Protein AF-A0A2H9L119-F1 (afdb_monomer_lite)

Sequence (115 aa):
MAIAAVASAVNPQIAAREQQNKSFLPLAIKPGAPPFLKQQNRREYIDEYVGYYKDGAKFSIKAIALFGLGLATLEIFPPGALFMIALSARYQDIAWMDRFIYKTFGKYRSLTLID

Foldseek 3Di:
DDDDDDPPPPPVVVVVVVVVLDPDPPDPDPPPDPDQDDDQDPVVVVVVLVVLVVLLVVLLVQLVVLQVVLVVCCVPDVVSSVVSNVVSVVSNVSSVVSVCCNVPVVVPHDDPHRD

pLDDT: mean 70.03, std 20.87, range [37.78, 96.5]

Structure (mmCIF, N/CA/C/O backbone):
data_AF-A0A2H9L119-F1
#
_entry.id   AF-A0A2H9L119-F1
#
loop_
_atom_site.group_PDB
_atom_site.id
_atom_site.type_symbol
_atom_site.label_atom_id
_atom_site.label_alt_id
_atom_site.label_comp_id
_atom_site.label_asym_id
_atom_site.label_entity_id
_atom_site.label_seq_id
_atom_site.pdbx_PDB_ins_code
_atom_site.Cartn_x
_atom_site.Cartn_y
_atom_site.Cartn_z
_atom_site.occupancy
_atom_site.B_iso_or_equiv
_atom_site.auth_seq_id
_atom_site.auth_comp_id
_atom_site.auth_asym_id
_atom_site.auth_atom_id
_atom_site.pdbx_PDB_model_num
ATOM 1 N N . MET A 1 1 ? 24.626 -10.109 63.033 1.00 39.56 1 MET A N 1
ATOM 2 C CA . MET A 1 1 ? 24.543 -9.641 61.634 1.00 39.56 1 MET A CA 1
ATOM 3 C C . MET A 1 1 ? 23.088 -9.682 61.215 1.00 39.56 1 MET A C 1
ATOM 5 O O . MET A 1 1 ? 22.539 -10.767 61.097 1.00 39.56 1 MET A O 1
ATOM 9 N N . ALA A 1 2 ? 22.458 -8.517 61.095 1.00 37.97 2 ALA A N 1
ATOM 10 C CA . ALA A 1 2 ? 21.095 -8.368 60.602 1.00 37.97 2 ALA A CA 1
ATOM 11 C C . ALA A 1 2 ? 21.169 -7.716 59.219 1.00 37.97 2 ALA A C 1
ATOM 13 O O . ALA A 1 2 ? 21.801 -6.670 59.083 1.00 37.97 2 ALA A O 1
ATOM 14 N N . ILE A 1 3 ? 20.534 -8.320 58.216 1.00 44.91 3 ILE A N 1
ATOM 15 C CA . ILE A 1 3 ? 20.182 -7.638 56.970 1.00 44.91 3 ILE A CA 1
ATOM 16 C C . ILE A 1 3 ? 18.709 -7.936 56.720 1.00 44.91 3 ILE A C 1
ATOM 18 O O . ILE A 1 3 ? 18.318 -9.063 56.425 1.00 44.91 3 ILE A O 1
ATOM 22 N N . ALA A 1 4 ? 17.903 -6.899 56.917 1.00 42.91 4 ALA A N 1
ATOM 23 C CA . ALA A 1 4 ? 16.515 -6.832 56.514 1.00 42.91 4 ALA A CA 1
ATOM 24 C C . ALA A 1 4 ? 16.434 -6.678 54.988 1.00 42.91 4 ALA A C 1
ATOM 26 O O . ALA A 1 4 ? 17.139 -5.848 54.416 1.00 42.91 4 ALA A O 1
ATOM 27 N N . ALA A 1 5 ? 15.528 -7.411 54.345 1.00 46.34 5 ALA A N 1
ATOM 28 C CA . ALA A 1 5 ? 14.982 -7.031 53.049 1.00 46.34 5 ALA A CA 1
ATOM 29 C C . ALA A 1 5 ? 13.473 -6.874 53.232 1.00 46.34 5 ALA A C 1
ATOM 31 O O . ALA A 1 5 ? 12.723 -7.837 53.375 1.00 46.34 5 ALA A O 1
ATOM 32 N N . VAL A 1 6 ? 13.082 -5.610 53.332 1.00 45.25 6 VAL A N 1
ATOM 33 C CA . VAL A 1 6 ? 11.722 -5.111 53.478 1.00 45.25 6 VAL A CA 1
ATOM 34 C C . VAL A 1 6 ? 10.895 -5.596 52.290 1.00 45.25 6 VAL A C 1
ATOM 36 O O . VAL A 1 6 ? 11.097 -5.150 51.161 1.00 45.25 6 VAL A O 1
ATOM 39 N N . ALA A 1 7 ? 9.952 -6.504 52.543 1.00 44.94 7 ALA A N 1
ATOM 40 C CA . ALA A 1 7 ? 8.822 -6.703 51.652 1.00 44.94 7 ALA A CA 1
ATOM 41 C C . ALA A 1 7 ? 8.077 -5.364 51.589 1.00 44.94 7 ALA A C 1
ATOM 43 O O . ALA A 1 7 ? 7.465 -4.941 52.569 1.00 44.94 7 ALA A O 1
ATOM 44 N N . SER A 1 8 ? 8.214 -4.656 50.468 1.00 50.09 8 SER A N 1
ATOM 45 C CA . SER A 1 8 ? 7.453 -3.445 50.177 1.00 50.09 8 SER A CA 1
ATOM 46 C C . SER A 1 8 ? 5.968 -3.803 50.221 1.00 50.09 8 SER A C 1
ATOM 48 O O . SER A 1 8 ? 5.425 -4.389 49.284 1.00 50.09 8 SER A O 1
ATOM 50 N N . ALA A 1 9 ? 5.331 -3.520 51.356 1.00 52.81 9 ALA A N 1
ATOM 51 C CA . ALA A 1 9 ? 3.895 -3.601 51.514 1.00 52.81 9 ALA A CA 1
ATOM 52 C C . ALA A 1 9 ? 3.287 -2.559 50.572 1.00 52.81 9 ALA A C 1
ATOM 54 O O . ALA A 1 9 ? 3.317 -1.358 50.845 1.00 52.81 9 ALA A O 1
ATOM 55 N N . VAL A 1 10 ? 2.793 -3.026 49.424 1.00 52.50 10 VAL A N 1
ATOM 56 C CA . VAL A 1 10 ? 2.054 -2.199 48.473 1.00 52.50 10 VAL A CA 1
ATOM 57 C C . VAL A 1 10 ? 0.903 -1.555 49.239 1.00 52.50 10 VAL A C 1
ATOM 59 O O . VAL A 1 10 ? 0.049 -2.244 49.795 1.00 52.50 10 VAL A O 1
ATOM 62 N N . ASN A 1 11 ? 0.938 -0.226 49.328 1.00 53.69 11 ASN A N 1
ATOM 63 C CA . ASN A 1 11 ? -0.007 0.558 50.109 1.00 53.69 11 ASN A CA 1
ATOM 64 C C . ASN A 1 11 ? -1.448 0.196 49.683 1.00 53.69 11 ASN A C 1
ATOM 66 O O . ASN A 1 11 ? -1.786 0.366 48.506 1.00 53.69 11 ASN A O 1
ATOM 70 N N . PRO A 1 12 ? -2.310 -0.285 50.599 1.00 55.81 12 PRO A N 1
ATOM 71 C CA . PRO A 1 12 ? -3.657 -0.752 50.262 1.00 55.81 12 PRO A CA 1
ATOM 72 C C . PRO A 1 12 ? -4.533 0.348 49.642 1.00 55.81 12 PRO A C 1
ATOM 74 O O . PRO A 1 12 ? -5.478 0.053 48.916 1.00 55.81 12 PRO A O 1
ATOM 77 N N . GLN A 1 13 ? -4.185 1.621 49.851 1.00 50.66 13 GLN A N 1
ATOM 78 C CA . GLN A 1 13 ? -4.856 2.764 49.230 1.00 50.66 13 GLN A CA 1
ATOM 79 C C . GLN A 1 13 ? -4.523 2.920 47.736 1.00 50.66 13 GLN A C 1
ATOM 81 O O . GLN A 1 13 ? -5.333 3.461 46.988 1.00 50.66 13 GLN A O 1
ATOM 86 N N . ILE A 1 14 ? -3.358 2.441 47.283 1.00 52.78 14 ILE A N 1
ATOM 87 C CA . ILE A 1 14 ? -2.972 2.428 45.862 1.00 52.78 14 ILE A CA 1
ATOM 88 C C . ILE A 1 14 ? -3.691 1.274 45.149 1.00 52.78 14 ILE A C 1
ATOM 90 O O . ILE A 1 14 ? -4.288 1.486 44.098 1.00 52.78 14 ILE A O 1
ATOM 94 N N . ALA A 1 15 ? -3.741 0.092 45.773 1.00 50.84 15 ALA A N 1
ATOM 95 C CA . ALA A 1 15 ? -4.467 -1.065 45.243 1.00 50.84 15 ALA A CA 1
ATOM 96 C C . ALA A 1 15 ? -5.989 -0.820 45.138 1.00 50.84 15 ALA A C 1
ATOM 98 O O . ALA A 1 15 ? -6.617 -1.219 44.159 1.00 50.84 15 ALA A O 1
ATOM 99 N N . ALA A 1 16 ? -6.582 -0.106 46.104 1.00 48.94 16 ALA A N 1
ATOM 100 C CA . ALA A 1 16 ? -8.002 0.255 46.067 1.00 48.94 16 ALA A CA 1
ATOM 101 C C . ALA A 1 16 ? -8.335 1.282 44.964 1.00 48.94 16 ALA A C 1
ATOM 103 O O . ALA A 1 16 ? -9.397 1.199 44.345 1.00 48.94 16 ALA A O 1
ATOM 104 N N . ARG A 1 17 ? -7.419 2.216 44.660 1.00 49.38 17 ARG A N 1
ATOM 105 C CA . ARG A 1 17 ? -7.586 3.176 43.551 1.00 49.38 17 ARG A CA 1
ATOM 106 C C . ARG A 1 17 ? -7.538 2.496 42.180 1.00 49.38 17 ARG A C 1
ATOM 108 O O . ARG A 1 17 ? -8.298 2.874 41.295 1.00 49.38 17 ARG A O 1
ATOM 115 N N . GLU A 1 18 ? -6.718 1.457 42.013 1.00 50.41 18 GLU A N 1
ATOM 116 C CA . GLU A 1 18 ? -6.691 0.660 40.775 1.00 50.41 18 GLU A CA 1
ATOM 117 C C . GLU A 1 18 ? -7.969 -0.164 40.543 1.00 50.41 18 GLU A C 1
ATOM 119 O O . GLU A 1 18 ? -8.270 -0.516 39.400 1.00 50.41 18 GLU A O 1
ATOM 124 N N . GLN A 1 19 ? -8.719 -0.476 41.607 1.00 49.53 19 GLN A N 1
ATOM 125 C CA . GLN A 1 19 ? -10.005 -1.176 41.522 1.00 49.53 19 GLN A CA 1
ATOM 126 C C . GLN A 1 19 ? -11.189 -0.231 41.278 1.00 49.53 19 GLN A C 1
ATOM 128 O O . GLN A 1 19 ? -12.137 -0.633 40.607 1.00 49.53 19 GLN A O 1
ATOM 133 N N . GLN A 1 20 ? -11.144 1.015 41.763 1.00 47.25 20 GLN A N 1
ATOM 134 C CA . GLN A 1 20 ? -12.228 1.987 41.550 1.00 47.25 20 GLN A CA 1
ATOM 135 C C . GLN A 1 20 ? -12.300 2.541 40.115 1.00 47.25 20 GLN A C 1
ATOM 137 O O . GLN A 1 20 ? -13.405 2.780 39.639 1.00 47.25 20 GLN A O 1
ATOM 142 N N . ASN A 1 21 ? -11.180 2.644 39.386 1.00 44.53 21 ASN A N 1
ATOM 143 C CA . ASN A 1 21 ? -11.145 3.104 37.979 1.00 44.53 21 ASN A CA 1
ATOM 144 C C . ASN A 1 21 ? -11.362 1.985 36.943 1.00 44.53 21 ASN A C 1
ATOM 146 O O . ASN A 1 21 ? -10.913 2.055 35.800 1.00 44.53 21 ASN A O 1
ATOM 150 N N . LYS A 1 22 ? -11.999 0.886 37.343 1.00 45.25 22 LYS A N 1
ATOM 151 C CA . LYS A 1 22 ? -12.256 -0.260 36.468 1.00 45.25 22 LYS A CA 1
ATOM 152 C C . LYS A 1 22 ? -13.737 -0.603 36.486 1.00 45.25 22 LYS A C 1
ATOM 154 O O . LYS A 1 22 ? -14.141 -1.696 36.877 1.00 45.25 22 LYS A O 1
ATOM 159 N N . SER A 1 23 ? -14.559 0.340 36.032 1.00 40.69 23 SER A N 1
ATOM 160 C CA . SER A 1 23 ? -15.949 0.081 35.656 1.00 40.69 23 SER A CA 1
ATOM 161 C C . SER A 1 23 ? -15.980 -0.740 34.358 1.00 40.69 23 SER A C 1
ATOM 163 O O . SER A 1 23 ? -16.292 -0.271 33.267 1.00 40.69 23 SER A O 1
ATOM 165 N N . PHE A 1 24 ? -15.614 -2.019 34.456 1.00 48.41 24 PHE A N 1
ATOM 166 C CA . PHE A 1 24 ? -15.773 -2.955 33.351 1.00 48.41 24 PHE A CA 1
ATOM 167 C C . PHE A 1 24 ? -17.261 -3.243 33.156 1.00 48.41 24 PHE A C 1
ATOM 169 O O . PHE A 1 24 ? -17.812 -4.162 33.759 1.00 48.41 24 PHE A O 1
ATOM 176 N N . LEU A 1 25 ? -17.919 -2.481 32.288 1.00 48.69 25 LEU A N 1
ATOM 177 C CA . LEU A 1 25 ? -19.131 -2.974 31.649 1.00 48.69 25 LEU A CA 1
ATOM 178 C C . LEU A 1 25 ? -18.709 -4.132 30.733 1.00 48.69 25 LEU A C 1
ATOM 180 O O . LEU A 1 25 ? -17.912 -3.909 29.815 1.00 48.69 25 LEU A O 1
ATOM 184 N N . PRO A 1 26 ? -19.179 -5.370 30.969 1.00 45.00 26 PRO A N 1
ATOM 185 C CA . PRO A 1 26 ? -18.831 -6.490 30.114 1.00 45.00 26 PRO A CA 1
ATOM 186 C C . PRO A 1 26 ? -19.432 -6.245 28.730 1.00 45.00 26 PRO A C 1
ATOM 188 O O . PRO A 1 26 ? -20.633 -6.391 28.506 1.00 45.00 26 PRO A O 1
ATOM 191 N N . LEU A 1 27 ? -18.582 -5.852 27.784 1.00 53.59 27 LEU A N 1
ATOM 192 C CA . LEU A 1 27 ? -18.923 -5.870 26.373 1.00 53.59 27 LEU A CA 1
ATOM 193 C C . LEU A 1 27 ? -19.152 -7.333 25.990 1.00 53.59 27 LEU A C 1
ATOM 195 O O . LEU A 1 27 ? -18.261 -8.168 26.141 1.00 53.59 27 LEU A O 1
ATOM 199 N N . ALA A 1 28 ? -20.351 -7.653 25.508 1.00 51.62 28 ALA A N 1
ATOM 200 C C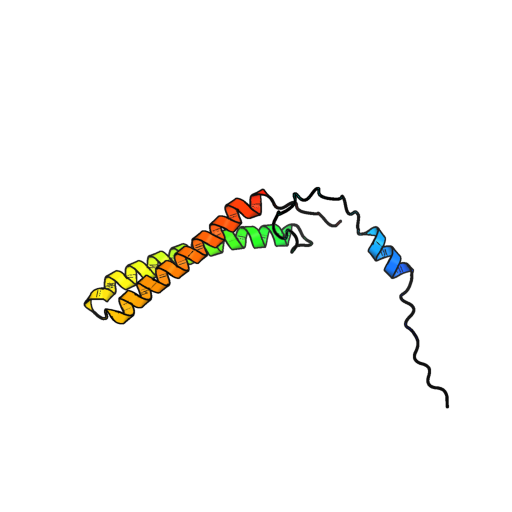A . ALA A 1 28 ? -20.649 -8.961 24.942 1.00 51.62 28 ALA A CA 1
ATOM 201 C C . ALA A 1 28 ? -19.876 -9.119 23.620 1.00 51.62 28 ALA A C 1
ATOM 203 O O . ALA A 1 28 ? -20.385 -8.835 22.534 1.00 51.62 28 ALA A O 1
ATOM 204 N N . ILE A 1 29 ? -18.606 -9.516 23.715 1.00 51.19 29 ILE A N 1
ATOM 205 C CA . ILE A 1 29 ? -17.745 -9.769 22.561 1.00 51.19 29 ILE A CA 1
ATOM 206 C C . ILE A 1 29 ? -18.198 -11.089 21.932 1.00 51.19 29 ILE A C 1
ATOM 208 O O . ILE A 1 29 ? -18.214 -12.132 22.585 1.00 51.19 29 ILE A O 1
ATOM 212 N N . LYS A 1 30 ? -18.584 -11.051 20.652 1.00 45.69 30 LYS A N 1
ATOM 213 C CA . LYS A 1 30 ? -18.928 -12.268 19.905 1.00 45.69 30 LYS A CA 1
ATOM 214 C C . LYS A 1 30 ? -17.711 -13.208 19.842 1.00 45.69 30 LYS A C 1
ATOM 216 O O . LYS A 1 30 ? -16.603 -12.728 19.591 1.00 45.69 30 LYS A O 1
ATOM 221 N N . PRO A 1 31 ? -17.891 -14.532 19.998 1.00 43.03 31 PRO A N 1
ATOM 222 C CA . PRO A 1 31 ? -16.803 -15.488 19.811 1.00 43.03 31 PRO A CA 1
ATOM 223 C C . PRO A 1 31 ? -16.197 -15.344 18.406 1.00 43.03 31 PRO A C 1
ATOM 225 O O . PRO A 1 31 ? -16.933 -15.296 17.422 1.00 43.03 31 PRO A O 1
ATOM 228 N N . GLY A 1 32 ? -14.867 -15.248 18.308 1.00 46.28 32 GLY A N 1
ATOM 229 C CA . GLY A 1 32 ? -14.142 -15.105 17.032 1.00 46.28 32 GLY A CA 1
ATOM 230 C C . GLY A 1 32 ? -13.927 -13.666 16.556 1.00 46.28 32 GLY A C 1
ATOM 231 O O . GLY A 1 32 ? -13.391 -13.443 15.472 1.00 46.28 32 GLY A O 1
ATOM 232 N N . ALA A 1 33 ? -14.327 -12.679 17.351 1.00 47.66 33 ALA A N 1
ATOM 233 C CA . ALA A 1 33 ? -14.122 -11.289 17.010 1.00 47.66 33 ALA A CA 1
ATOM 234 C C . ALA A 1 33 ? -12.652 -10.883 17.331 1.00 47.66 33 ALA A C 1
ATOM 236 O O . ALA A 1 33 ? -12.150 -11.201 18.413 1.00 47.66 33 ALA A O 1
ATOM 237 N N . PRO A 1 34 ? -11.916 -10.289 16.369 1.00 46.19 34 PRO A N 1
ATOM 238 C CA . PRO A 1 34 ? -10.458 -10.136 16.437 1.00 46.19 34 PRO A CA 1
ATOM 239 C C . PRO A 1 34 ? -10.042 -9.206 17.590 1.00 46.19 34 PRO A C 1
ATOM 241 O O . PRO A 1 34 ? -10.845 -8.368 17.993 1.00 46.19 34 PRO A O 1
ATOM 244 N N . PRO A 1 35 ? -8.817 -9.329 18.145 1.00 52.34 35 PRO A N 1
ATOM 245 C CA . PRO A 1 35 ? -8.427 -8.642 19.379 1.00 52.34 35 PRO A CA 1
ATOM 246 C C . PRO A 1 35 ? -8.715 -7.133 19.306 1.00 52.34 35 PRO A C 1
ATOM 248 O O . PRO A 1 35 ? -8.101 -6.393 18.539 1.00 52.34 35 PRO A O 1
ATOM 251 N N . PHE A 1 36 ? -9.688 -6.687 20.107 1.00 53.41 36 PHE A N 1
ATOM 252 C CA . PHE A 1 36 ? -10.251 -5.332 20.051 1.00 53.41 36 PHE A CA 1
ATOM 253 C C . PHE A 1 36 ? -9.422 -4.268 20.759 1.00 53.41 36 PHE A C 1
ATOM 255 O O . PHE A 1 36 ? -9.715 -3.082 20.631 1.00 53.41 36 PHE A O 1
ATOM 262 N N . LEU A 1 37 ? -8.406 -4.661 21.517 1.00 51.31 37 LEU A N 1
ATOM 263 C CA . LEU A 1 37 ? -7.845 -3.802 22.547 1.00 51.31 37 LEU A CA 1
ATOM 264 C C . LEU A 1 37 ? -6.422 -3.393 22.191 1.00 51.31 37 LEU A C 1
ATOM 266 O O . LEU A 1 37 ? -5.486 -4.177 22.326 1.00 51.31 37 LEU A O 1
ATOM 270 N N . LYS A 1 38 ? -6.264 -2.136 21.775 1.00 50.75 38 LYS A N 1
ATOM 271 C CA . LYS A 1 38 ? -4.975 -1.442 21.890 1.00 50.75 38 LYS A CA 1
ATOM 272 C C . LYS A 1 38 ? -5.046 -0.065 22.537 1.00 50.75 38 LYS A C 1
ATOM 274 O O . LYS A 1 38 ? -3.992 0.506 22.773 1.00 50.75 38 LYS A O 1
ATOM 279 N N . GLN A 1 39 ? -6.229 0.483 22.811 1.00 52.22 39 GLN A N 1
ATOM 280 C CA . GLN A 1 39 ? -6.332 1.919 23.069 1.00 52.22 39 GLN A CA 1
ATOM 281 C C . GLN A 1 39 ? -7.115 2.217 24.333 1.00 52.22 39 GLN A C 1
ATOM 283 O O . GLN A 1 39 ? -8.234 1.741 24.515 1.00 52.22 39 GLN A O 1
ATOM 288 N N . GLN A 1 40 ? -6.480 3.007 25.193 1.00 55.09 40 GLN A N 1
ATOM 289 C CA . GLN A 1 40 ? -7.037 3.503 26.447 1.00 55.09 40 GLN A CA 1
ATOM 290 C C . GLN A 1 40 ? -7.808 4.813 26.227 1.00 55.09 40 GLN A C 1
ATOM 292 O O . GLN A 1 40 ? -8.574 5.223 27.091 1.00 55.09 40 GLN A O 1
ATOM 297 N N . ASN A 1 41 ? -7.627 5.470 25.069 1.00 59.66 41 ASN A N 1
ATOM 298 C CA . ASN A 1 41 ? -8.122 6.820 24.827 1.00 59.66 41 ASN A CA 1
ATOM 299 C C . ASN A 1 41 ? -8.800 6.982 23.452 1.00 59.66 41 ASN A C 1
ATOM 301 O O . ASN A 1 41 ? -8.347 6.463 22.431 1.00 59.66 41 ASN A O 1
ATOM 305 N N . ARG A 1 42 ? -9.878 7.777 23.403 1.00 60.91 42 ARG A N 1
ATOM 306 C CA . ARG A 1 42 ? -10.668 8.046 22.186 1.00 60.91 42 ARG A CA 1
ATOM 307 C C . ARG A 1 42 ? -9.870 8.789 21.108 1.00 60.91 42 ARG A C 1
ATOM 309 O O . ARG A 1 42 ? -10.154 8.621 19.925 1.00 60.91 42 ARG A O 1
ATOM 316 N N . ARG A 1 43 ? -8.888 9.612 21.497 1.00 64.50 43 ARG A N 1
ATOM 317 C CA . ARG A 1 43 ? -8.011 10.323 20.546 1.00 64.50 43 ARG A CA 1
ATOM 318 C C . ARG A 1 43 ? -7.089 9.376 19.792 1.00 64.50 43 ARG A C 1
ATOM 320 O O . ARG A 1 43 ? -7.079 9.416 18.570 1.00 64.50 43 ARG A O 1
ATOM 327 N N . GLU A 1 44 ? -6.410 8.483 20.508 1.00 66.38 44 GLU A N 1
ATOM 328 C CA . GLU A 1 44 ? -5.536 7.468 19.905 1.00 66.38 44 GLU A CA 1
ATOM 329 C C . GLU A 1 44 ? -6.302 6.632 18.877 1.00 66.38 44 GLU A C 1
ATOM 331 O O . GLU A 1 44 ? -5.788 6.346 17.799 1.00 66.38 44 GLU A O 1
ATOM 336 N N . TYR A 1 45 ? -7.566 6.316 19.171 1.00 65.69 45 TYR A N 1
ATOM 337 C CA . TYR A 1 45 ? -8.456 5.635 18.236 1.00 65.69 45 TYR A CA 1
ATOM 338 C C . TYR A 1 45 ? -8.710 6.403 16.949 1.00 65.69 45 TYR A C 1
ATOM 340 O O . TYR A 1 45 ? -8.595 5.835 15.863 1.00 65.69 45 TYR A O 1
ATOM 348 N N . ILE A 1 46 ? -9.053 7.685 17.055 1.00 70.50 46 ILE A N 1
ATOM 349 C CA . ILE A 1 46 ? -9.281 8.517 15.873 1.00 70.50 46 ILE A CA 1
ATOM 350 C C . ILE A 1 46 ? -7.984 8.633 15.066 1.00 70.50 46 ILE A C 1
ATOM 352 O O . ILE A 1 46 ? -8.028 8.506 13.845 1.00 70.50 46 ILE A O 1
ATOM 356 N N . ASP A 1 47 ? -6.842 8.796 15.730 1.00 74.94 47 ASP A N 1
ATOM 357 C CA . ASP A 1 47 ? -5.542 8.913 15.070 1.00 74.94 47 ASP A CA 1
ATOM 358 C C . ASP A 1 47 ? -5.127 7.616 14.361 1.00 74.94 47 ASP A C 1
ATOM 360 O O . ASP A 1 47 ? -4.692 7.669 13.212 1.00 74.94 47 ASP A O 1
ATOM 364 N N . GLU A 1 48 ? -5.326 6.447 14.979 1.00 73.44 48 GLU A N 1
ATOM 365 C CA . GLU A 1 48 ? -5.064 5.143 14.352 1.00 73.44 48 GLU A CA 1
ATOM 366 C C . GLU A 1 48 ? -6.009 4.902 13.161 1.00 73.44 48 GLU A C 1
ATOM 368 O O . GLU A 1 48 ? -5.574 4.501 12.081 1.00 73.44 48 GLU A O 1
ATOM 373 N N . TYR A 1 49 ? -7.298 5.222 13.312 1.00 71.75 49 TYR A N 1
ATOM 374 C CA . TYR A 1 49 ? -8.294 5.069 12.248 1.00 71.75 49 TYR A CA 1
ATOM 375 C C . TYR A 1 49 ? -8.014 5.978 11.042 1.00 71.75 49 TYR A C 1
ATOM 377 O O . TYR A 1 49 ? -8.072 5.544 9.888 1.00 71.75 49 TYR A O 1
ATOM 385 N N . VAL A 1 50 ? -7.674 7.243 11.299 1.00 77.69 50 VAL A N 1
ATOM 386 C CA . VAL A 1 50 ? -7.253 8.198 10.265 1.00 77.69 50 VAL A CA 1
ATOM 387 C C . VAL A 1 50 ? -5.904 7.787 9.667 1.00 77.69 50 VAL A C 1
ATOM 389 O O . VAL A 1 50 ? -5.693 7.982 8.468 1.00 77.69 50 VAL A O 1
ATOM 392 N N . GLY A 1 51 ? -5.021 7.185 10.468 1.00 81.94 51 GLY A N 1
ATOM 393 C CA . GLY A 1 51 ? -3.756 6.592 10.041 1.00 81.94 51 GLY A CA 1
ATOM 394 C C . GLY A 1 51 ? -3.961 5.559 8.939 1.00 81.94 51 GLY A C 1
ATOM 395 O O . GLY A 1 51 ? -3.466 5.758 7.833 1.00 81.94 51 GLY A O 1
ATOM 396 N N . TYR A 1 52 ? -4.798 4.543 9.174 1.00 81.62 52 TYR A N 1
ATOM 397 C CA . TYR A 1 52 ? -5.101 3.514 8.170 1.00 81.62 52 TYR A CA 1
ATOM 398 C C . TYR A 1 52 ? -5.677 4.082 6.866 1.00 81.62 52 TYR A C 1
ATOM 400 O O . TYR A 1 52 ? -5.328 3.629 5.775 1.00 81.62 52 TYR A O 1
ATOM 408 N N . TYR A 1 53 ? -6.531 5.107 6.945 1.00 82.38 53 TYR A N 1
ATOM 409 C CA . TYR A 1 53 ? -7.050 5.767 5.744 1.00 82.38 53 TYR A CA 1
ATOM 410 C C . TYR A 1 53 ? -5.941 6.469 4.943 1.00 82.38 53 TYR A C 1
ATOM 412 O O . TYR A 1 53 ? -5.845 6.308 3.721 1.00 82.38 53 TYR A O 1
ATOM 420 N N . LYS A 1 54 ? -5.089 7.241 5.630 1.00 88.19 54 LYS A N 1
ATOM 421 C CA . LYS A 1 54 ? -3.970 7.968 5.014 1.00 88.19 54 LYS A CA 1
ATOM 422 C C . LYS A 1 54 ? -2.932 7.013 4.430 1.00 88.19 54 LYS A C 1
ATOM 424 O O . LYS A 1 54 ? -2.493 7.222 3.299 1.00 88.19 54 LYS A O 1
ATOM 429 N N . ASP A 1 55 ? -2.574 5.968 5.164 1.00 87.75 55 ASP A N 1
ATOM 430 C CA . ASP A 1 55 ? -1.588 4.979 4.735 1.00 87.75 55 ASP A CA 1
ATOM 431 C C . ASP A 1 55 ? -2.102 4.166 3.546 1.00 87.75 55 ASP A C 1
ATOM 433 O O . ASP A 1 55 ? -1.405 4.063 2.533 1.00 87.75 55 ASP A O 1
ATOM 437 N N . GLY A 1 56 ? -3.372 3.748 3.565 1.00 88.25 56 GLY A N 1
ATOM 438 C CA . GLY A 1 56 ? -4.000 3.100 2.416 1.00 88.25 56 GLY A CA 1
ATOM 439 C C . GLY A 1 56 ? -3.966 3.966 1.149 1.00 88.25 56 GLY A C 1
ATOM 440 O O . GLY A 1 56 ? -3.687 3.467 0.055 1.00 88.25 56 GLY A O 1
ATOM 441 N N . ALA A 1 57 ? -4.201 5.279 1.262 1.00 90.25 57 ALA A N 1
ATOM 442 C CA . ALA A 1 57 ? -4.065 6.207 0.135 1.00 90.25 57 ALA A CA 1
ATOM 443 C C . ALA A 1 57 ? -2.602 6.354 -0.324 1.00 90.25 57 ALA A C 1
ATOM 445 O O . ALA A 1 57 ? -2.315 6.260 -1.519 1.00 90.25 57 ALA A O 1
ATOM 446 N N . LYS A 1 58 ? -1.667 6.516 0.616 1.00 93.31 58 LYS A N 1
ATOM 447 C CA . LYS A 1 58 ? -0.228 6.654 0.351 1.00 93.31 58 LYS A CA 1
ATOM 448 C C . LYS A 1 58 ? 0.344 5.438 -0.376 1.00 93.31 58 LYS A C 1
ATOM 450 O O . LYS A 1 58 ? 1.085 5.601 -1.345 1.00 93.31 58 LYS A O 1
ATOM 455 N N . PHE A 1 59 ? 0.001 4.227 0.057 1.00 92.81 59 PHE A N 1
ATOM 456 C CA . PHE A 1 59 ? 0.452 3.000 -0.596 1.00 92.81 59 PHE A CA 1
ATOM 457 C C . PHE A 1 59 ? -0.202 2.792 -1.963 1.00 92.81 59 PHE A C 1
ATOM 459 O O . PHE A 1 59 ? 0.487 2.368 -2.887 1.00 92.81 59 PHE A O 1
ATOM 466 N N . SER A 1 60 ? -1.465 3.202 -2.142 1.00 92.38 60 SER A N 1
ATOM 467 C CA . SER A 1 60 ? -2.113 3.188 -3.465 1.00 92.38 60 SER A CA 1
ATOM 468 C C . SER A 1 60 ? -1.372 4.083 -4.466 1.00 92.38 60 SER A C 1
ATOM 470 O O . SER A 1 60 ? -1.122 3.681 -5.598 1.00 92.38 60 SER A O 1
ATOM 472 N N . ILE A 1 61 ? -0.974 5.292 -4.048 1.00 95.00 61 ILE A N 1
ATOM 473 C CA . ILE A 1 61 ? -0.217 6.222 -4.902 1.00 95.00 61 ILE A CA 1
ATOM 474 C C . ILE A 1 61 ? 1.147 5.625 -5.268 1.00 95.00 61 ILE A C 1
ATOM 476 O O . ILE A 1 61 ? 1.541 5.665 -6.431 1.00 95.00 61 ILE A O 1
ATOM 480 N N . LYS A 1 62 ? 1.854 5.031 -4.296 1.00 93.75 62 LYS A N 1
ATOM 481 C CA . LYS A 1 62 ? 3.136 4.352 -4.546 1.00 93.75 62 LYS A CA 1
ATOM 482 C C . LYS A 1 62 ? 2.995 3.188 -5.522 1.00 93.75 62 LYS A C 1
ATOM 484 O O . LYS A 1 62 ? 3.852 3.040 -6.386 1.00 93.75 62 LYS A O 1
ATOM 489 N N . ALA A 1 63 ? 1.930 2.397 -5.402 1.00 95.06 63 ALA A N 1
ATOM 490 C CA . ALA A 1 63 ? 1.645 1.308 -6.327 1.00 95.06 63 ALA A CA 1
ATOM 491 C C . ALA A 1 63 ? 1.475 1.838 -7.758 1.00 95.06 63 ALA A C 1
ATOM 493 O O . ALA A 1 63 ? 2.192 1.410 -8.657 1.00 95.06 63 ALA A O 1
ATOM 494 N N . ILE A 1 64 ? 0.615 2.839 -7.962 1.00 96.50 64 ILE A N 1
ATOM 495 C CA . ILE A 1 64 ? 0.384 3.432 -9.290 1.00 96.50 64 ILE A CA 1
ATOM 496 C C . ILE A 1 64 ? 1.677 4.026 -9.868 1.00 96.50 64 ILE A C 1
ATOM 498 O O . ILE A 1 64 ? 1.995 3.790 -11.032 1.00 96.50 64 ILE A O 1
ATOM 502 N N . ALA A 1 65 ? 2.446 4.759 -9.057 1.00 96.06 65 ALA A N 1
ATOM 503 C CA . ALA A 1 65 ? 3.698 5.371 -9.494 1.00 96.06 65 ALA A CA 1
ATOM 504 C C . ALA A 1 65 ? 4.741 4.325 -9.917 1.00 96.06 65 ALA A C 1
ATOM 506 O O . ALA A 1 65 ? 5.344 4.456 -10.980 1.00 96.06 65 ALA A O 1
ATOM 507 N N . LEU A 1 66 ? 4.931 3.269 -9.119 1.00 96.06 66 LEU A N 1
ATOM 508 C CA . LEU A 1 66 ? 5.868 2.187 -9.436 1.00 96.06 66 LEU A CA 1
ATOM 509 C C . LEU A 1 66 ? 5.433 1.384 -10.659 1.00 96.06 66 LEU A C 1
ATOM 511 O O . LEU A 1 66 ? 6.278 1.008 -11.465 1.00 96.06 66 LEU A O 1
ATOM 515 N N . PHE A 1 67 ? 4.131 1.161 -10.827 1.00 96.44 67 PHE A N 1
ATOM 516 C CA . PHE A 1 67 ? 3.603 0.492 -12.008 1.00 96.44 67 PHE A CA 1
ATOM 517 C C . PHE A 1 67 ? 3.862 1.318 -13.276 1.00 96.44 67 PHE A C 1
ATOM 519 O O . PHE A 1 67 ? 4.400 0.798 -14.251 1.00 96.44 67 PHE A O 1
ATOM 526 N N . GLY A 1 68 ? 3.560 2.621 -13.241 1.00 96.31 68 GLY A N 1
ATOM 527 C CA . GLY A 1 68 ? 3.810 3.532 -14.360 1.00 96.31 68 GLY A CA 1
ATOM 528 C C . GLY A 1 68 ? 5.294 3.654 -14.716 1.00 96.31 68 GLY A C 1
ATOM 529 O O . GLY A 1 68 ? 5.651 3.563 -15.888 1.00 96.31 68 GLY A O 1
ATOM 530 N N . LEU A 1 69 ? 6.170 3.788 -13.714 1.00 95.56 69 LEU A N 1
ATO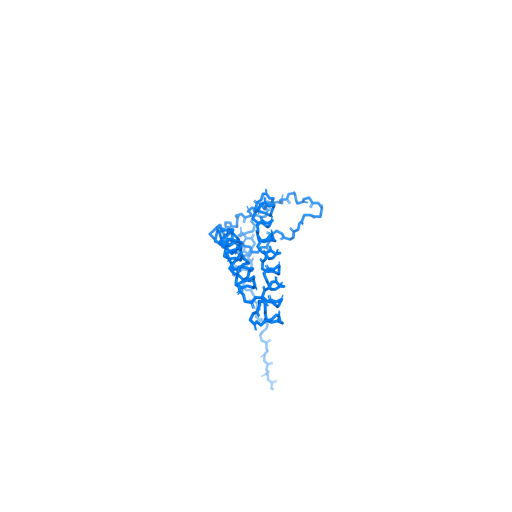M 531 C CA . LEU A 1 69 ? 7.623 3.808 -13.922 1.00 95.56 69 LEU A CA 1
ATOM 532 C C . LEU A 1 69 ? 8.150 2.474 -14.459 1.00 95.56 69 LEU A C 1
ATOM 534 O O . LEU A 1 69 ? 9.015 2.466 -15.333 1.00 95.56 69 LEU A O 1
ATOM 538 N N . GLY A 1 70 ? 7.612 1.352 -13.977 1.00 95.25 70 GLY A N 1
ATOM 539 C CA . GLY A 1 70 ? 7.940 0.026 -14.486 1.00 95.25 70 GLY A CA 1
ATOM 540 C C . GLY A 1 70 ? 7.596 -0.120 -15.968 1.00 95.25 70 GLY A C 1
ATOM 541 O O . GLY A 1 70 ? 8.440 -0.548 -16.746 1.00 95.25 70 GLY A O 1
ATOM 542 N N . LEU A 1 71 ? 6.408 0.321 -16.392 1.00 96.50 71 LEU A N 1
ATOM 543 C CA . LEU A 1 71 ? 6.033 0.316 -17.810 1.00 96.50 71 LEU A CA 1
ATOM 544 C C . LEU A 1 71 ? 6.918 1.244 -18.655 1.00 96.50 71 LEU A C 1
ATOM 546 O O . LEU A 1 71 ? 7.371 0.844 -19.721 1.00 96.50 71 LEU A O 1
ATOM 550 N N . ALA A 1 72 ? 7.211 2.452 -18.167 1.00 95.88 72 ALA A N 1
ATOM 551 C CA . ALA A 1 72 ? 8.027 3.429 -18.893 1.00 95.88 72 ALA A CA 1
ATOM 552 C C . ALA A 1 72 ? 9.490 2.989 -19.084 1.00 95.88 72 ALA A C 1
ATOM 554 O O . ALA A 1 72 ? 10.147 3.408 -20.031 1.00 95.88 72 ALA A O 1
ATOM 555 N N . THR A 1 73 ? 10.012 2.156 -18.181 1.00 95.50 73 THR A N 1
ATOM 556 C CA . THR A 1 73 ? 11.412 1.696 -18.203 1.00 95.50 73 THR A CA 1
ATOM 557 C C . THR A 1 73 ? 11.583 0.289 -18.771 1.00 95.50 73 THR A C 1
ATOM 559 O O . THR A 1 73 ? 12.714 -0.196 -18.851 1.00 95.50 73 THR A O 1
ATOM 562 N N . LEU A 1 74 ? 10.492 -0.357 -19.199 1.00 94.25 74 LEU A N 1
ATOM 563 C CA . LEU A 1 74 ? 10.477 -1.752 -19.640 1.00 94.25 74 LEU A CA 1
ATOM 564 C C . LEU A 1 74 ? 11.424 -2.020 -20.814 1.00 94.25 74 LEU A C 1
ATOM 566 O O . LEU A 1 74 ? 12.111 -3.036 -20.816 1.00 94.25 74 LEU A O 1
ATOM 570 N N . GLU A 1 75 ? 11.503 -1.095 -21.770 1.00 94.12 75 GLU A N 1
ATOM 571 C CA . GLU A 1 75 ? 12.363 -1.221 -22.955 1.00 94.12 75 GLU A CA 1
ATOM 572 C C . GLU A 1 75 ? 13.833 -0.867 -22.681 1.00 94.12 75 GLU A C 1
ATOM 574 O O . GLU A 1 75 ? 14.719 -1.283 -23.423 1.00 94.12 75 GLU A O 1
ATOM 579 N N . ILE A 1 76 ? 14.110 -0.121 -21.605 1.00 95.81 76 ILE A N 1
ATOM 580 C CA . ILE A 1 76 ? 15.459 0.355 -21.262 1.00 95.81 76 ILE A CA 1
ATOM 581 C C . ILE A 1 76 ? 16.162 -0.651 -20.348 1.00 95.81 76 ILE A C 1
ATOM 583 O O . ILE A 1 76 ? 17.315 -1.012 -20.573 1.00 95.81 76 ILE A O 1
ATOM 587 N N . PHE A 1 77 ? 15.475 -1.105 -19.296 1.00 94.69 77 PHE A N 1
ATOM 588 C CA . PHE A 1 77 ? 16.022 -2.048 -18.326 1.00 94.69 77 PHE A CA 1
ATOM 589 C C . PHE A 1 77 ? 14.942 -3.032 -17.845 1.00 94.69 77 PHE A C 1
ATOM 591 O O . PHE A 1 77 ? 14.362 -2.851 -16.766 1.00 94.69 77 PHE A O 1
ATOM 598 N N . PRO A 1 78 ? 14.693 -4.110 -18.614 1.00 93.19 78 PRO A N 1
ATOM 599 C CA . PRO A 1 78 ? 13.611 -5.052 -18.336 1.00 93.19 78 PRO A CA 1
ATOM 600 C C . PRO A 1 78 ? 13.644 -5.670 -16.925 1.00 93.19 78 PRO A C 1
ATOM 602 O O . PRO A 1 78 ? 12.594 -5.715 -16.283 1.00 93.19 78 PRO A O 1
ATOM 605 N N . PRO A 1 79 ? 14.800 -6.095 -16.366 1.00 95.38 79 PRO A N 1
ATOM 606 C CA . PRO A 1 79 ? 14.835 -6.652 -15.011 1.00 95.38 79 PRO A CA 1
ATOM 607 C C . PRO A 1 79 ? 14.376 -5.661 -13.933 1.00 95.38 79 PRO A C 1
ATOM 609 O O . PRO A 1 79 ? 13.615 -6.025 -13.036 1.00 95.38 79 PRO A O 1
ATOM 612 N N . GLY A 1 80 ? 14.798 -4.395 -14.026 1.00 93.31 80 GLY A N 1
ATOM 613 C CA . GLY A 1 80 ? 14.395 -3.357 -13.074 1.00 93.31 80 GLY A CA 1
ATOM 614 C C . GLY A 1 80 ? 12.936 -2.947 -13.234 1.00 93.31 80 GLY A C 1
ATOM 615 O O . GLY A 1 80 ? 12.245 -2.746 -12.238 1.00 93.31 80 GLY A O 1
ATOM 616 N N . ALA A 1 81 ? 12.444 -2.888 -14.469 1.00 93.25 81 ALA A N 1
ATOM 617 C CA . ALA A 1 81 ? 11.040 -2.633 -14.765 1.00 93.25 81 ALA A CA 1
ATOM 618 C C . ALA A 1 81 ? 10.118 -3.713 -14.182 1.00 93.25 81 ALA A C 1
ATOM 620 O O . ALA A 1 81 ? 9.155 -3.395 -13.484 1.00 93.25 81 ALA A O 1
ATOM 621 N N . LEU A 1 82 ? 10.450 -4.991 -14.388 1.00 94.56 82 LEU A N 1
ATOM 622 C CA . LEU A 1 82 ? 9.705 -6.114 -13.814 1.00 94.56 82 LEU A CA 1
ATOM 623 C C . LEU A 1 82 ? 9.738 -6.093 -12.281 1.00 94.56 82 LEU A C 1
ATOM 625 O O . LEU A 1 82 ? 8.719 -6.353 -11.641 1.00 94.56 82 LEU A O 1
ATOM 629 N N . PHE A 1 83 ? 10.873 -5.720 -11.683 1.00 95.56 83 PHE A N 1
ATOM 630 C CA . PHE A 1 83 ? 10.978 -5.534 -10.237 1.00 95.56 83 PHE A CA 1
ATOM 631 C C . PHE A 1 83 ? 10.087 -4.391 -9.725 1.00 95.56 83 PHE A C 1
ATOM 633 O O . PHE A 1 83 ? 9.388 -4.561 -8.726 1.00 95.56 83 PHE A O 1
ATOM 640 N N . MET A 1 84 ? 10.050 -3.248 -10.418 1.00 95.88 84 MET A N 1
ATOM 641 C CA . MET A 1 84 ? 9.159 -2.132 -10.077 1.00 95.88 84 MET A CA 1
ATOM 642 C C . MET A 1 84 ? 7.681 -2.523 -10.193 1.00 95.88 84 MET A C 1
ATOM 644 O O . MET A 1 84 ? 6.889 -2.199 -9.305 1.00 95.88 84 MET A O 1
ATOM 648 N N . ILE A 1 85 ? 7.313 -3.292 -11.221 1.00 94.38 85 ILE A N 1
ATOM 649 C CA . ILE A 1 85 ? 5.955 -3.829 -11.381 1.00 94.38 85 ILE A CA 1
ATOM 650 C C . ILE A 1 85 ? 5.621 -4.801 -10.237 1.00 94.38 85 ILE A C 1
ATOM 652 O O . ILE A 1 85 ? 4.564 -4.674 -9.619 1.00 94.38 85 ILE A O 1
ATOM 656 N N . ALA A 1 86 ? 6.521 -5.717 -9.875 1.00 94.75 86 ALA A N 1
ATOM 657 C CA . ALA A 1 86 ? 6.311 -6.627 -8.746 1.00 94.75 86 ALA A CA 1
ATOM 658 C C . ALA A 1 86 ? 6.158 -5.878 -7.406 1.00 94.75 86 ALA A C 1
ATOM 660 O O . ALA A 1 86 ? 5.264 -6.182 -6.612 1.00 94.75 86 ALA A O 1
ATOM 661 N N . LEU A 1 87 ? 6.978 -4.849 -7.168 1.00 94.75 87 LEU A N 1
ATOM 662 C CA . LEU A 1 87 ? 6.851 -3.982 -5.993 1.00 94.75 87 LEU A CA 1
ATOM 663 C C . LEU A 1 87 ? 5.519 -3.230 -5.975 1.00 94.75 87 LEU A C 1
ATOM 665 O O . LEU A 1 87 ? 4.930 -3.058 -4.907 1.00 94.75 87 LEU A O 1
ATOM 669 N N . SER A 1 88 ? 5.026 -2.797 -7.137 1.00 95.44 88 SER A N 1
ATOM 670 C CA . SER A 1 88 ? 3.739 -2.110 -7.231 1.00 95.44 88 SER A CA 1
A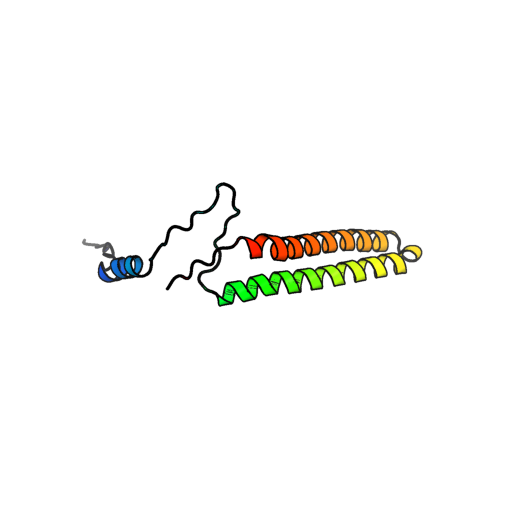TOM 671 C C . SER A 1 88 ? 2.581 -2.989 -6.749 1.00 95.44 88 SER A C 1
ATOM 673 O O . SER A 1 88 ? 1.770 -2.528 -5.945 1.00 95.44 88 SER A O 1
ATOM 675 N N . ALA A 1 89 ? 2.563 -4.271 -7.135 1.00 93.12 89 ALA A N 1
ATOM 676 C CA . ALA A 1 89 ? 1.581 -5.245 -6.663 1.00 93.12 89 ALA A CA 1
ATOM 677 C C . ALA A 1 89 ? 1.639 -5.404 -5.136 1.00 93.12 89 ALA A C 1
ATOM 679 O O . ALA A 1 89 ? 0.611 -5.340 -4.465 1.00 93.12 89 ALA A O 1
ATOM 680 N N . ARG A 1 90 ? 2.847 -5.484 -4.557 1.00 92.88 90 ARG A N 1
ATOM 681 C CA . ARG A 1 90 ? 3.013 -5.560 -3.098 1.00 92.88 90 ARG A CA 1
ATOM 682 C C . ARG A 1 90 ? 2.454 -4.330 -2.377 1.00 92.88 90 ARG A C 1
ATOM 684 O O . ARG A 1 90 ? 1.820 -4.475 -1.334 1.00 92.88 90 ARG A O 1
ATOM 691 N N . TYR A 1 91 ? 2.682 -3.126 -2.899 1.00 93.00 91 TYR A N 1
ATOM 692 C CA . TYR A 1 91 ? 2.116 -1.907 -2.312 1.00 93.00 91 TYR A CA 1
ATOM 693 C C . TYR A 1 91 ? 0.598 -1.828 -2.472 1.00 93.00 91 TYR A C 1
ATOM 695 O O . TYR A 1 91 ? -0.074 -1.317 -1.575 1.00 93.00 91 TYR A O 1
ATOM 703 N N . GLN A 1 92 ? 0.055 -2.365 -3.563 1.00 92.12 92 GLN A N 1
ATOM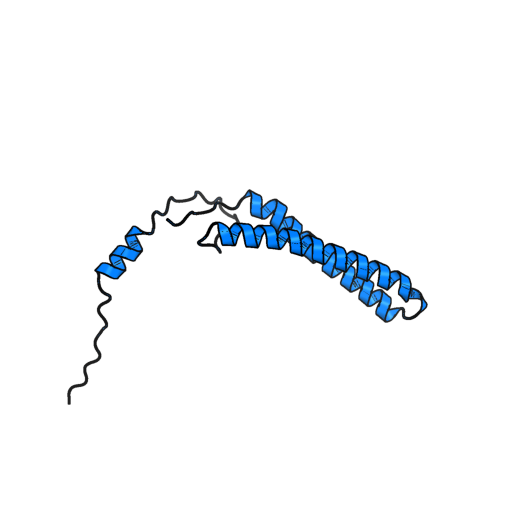 704 C CA . GLN A 1 92 ? -1.385 -2.458 -3.767 1.00 92.12 92 GLN A CA 1
ATOM 705 C C . GLN A 1 92 ? -2.041 -3.416 -2.762 1.00 92.12 92 GLN A C 1
ATOM 707 O O . GLN A 1 92 ? -3.089 -3.080 -2.212 1.00 92.12 92 GLN A O 1
ATOM 712 N N . ASP A 1 93 ? -1.408 -4.551 -2.454 1.00 90.88 93 ASP A N 1
ATOM 713 C CA . ASP A 1 93 ? -1.887 -5.483 -1.425 1.00 90.88 93 ASP A CA 1
ATOM 714 C C . ASP A 1 93 ? -1.913 -4.837 -0.035 1.00 90.88 93 ASP A C 1
ATOM 716 O O . ASP A 1 93 ? -2.889 -4.977 0.705 1.00 90.88 93 ASP A O 1
ATOM 720 N N . ILE A 1 94 ? -0.864 -4.083 0.317 1.00 87.50 94 ILE A N 1
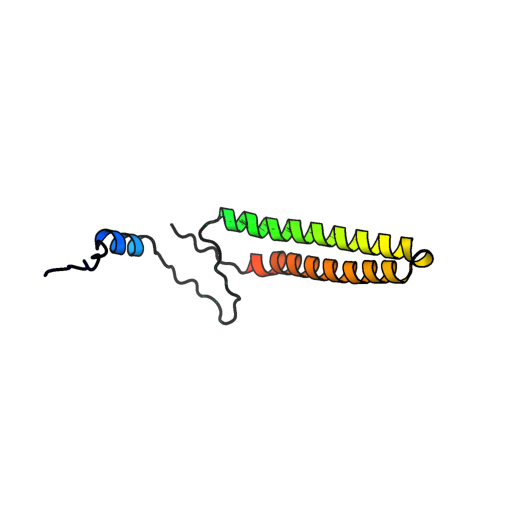ATOM 721 C CA . ILE A 1 94 ? -0.804 -3.341 1.587 1.00 87.50 94 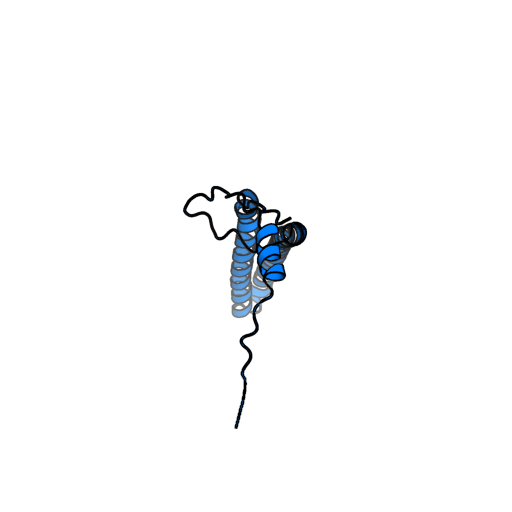ILE A CA 1
ATOM 722 C C . ILE A 1 94 ? -1.912 -2.283 1.627 1.00 87.50 94 ILE A C 1
ATOM 724 O O . ILE A 1 94 ? -2.666 -2.214 2.594 1.00 87.50 94 ILE A O 1
ATOM 728 N N . ALA A 1 95 ? -2.075 -1.511 0.550 1.00 90.00 95 ALA A N 1
ATOM 729 C CA . ALA A 1 95 ? -3.136 -0.516 0.449 1.00 90.00 95 ALA A CA 1
ATOM 730 C C . ALA A 1 95 ? -4.536 -1.138 0.570 1.00 90.00 95 ALA A C 1
ATOM 732 O O . ALA A 1 95 ? -5.439 -0.542 1.166 1.00 90.00 95 ALA A O 1
ATOM 733 N N . TRP A 1 96 ? -4.731 -2.330 0.002 1.00 88.00 96 TRP A N 1
ATOM 734 C CA . TRP A 1 96 ? -5.974 -3.080 0.123 1.00 88.00 96 TRP A CA 1
ATOM 735 C C . TRP A 1 96 ? -6.218 -3.533 1.563 1.00 88.00 96 TRP A C 1
ATOM 737 O O . TRP A 1 96 ? -7.328 -3.342 2.064 1.00 88.00 96 TRP A O 1
ATOM 747 N N . MET A 1 97 ? -5.191 -4.037 2.251 1.00 83.25 97 MET A N 1
ATOM 748 C CA . MET A 1 97 ? -5.272 -4.408 3.666 1.00 83.25 97 MET A CA 1
ATOM 749 C C . MET A 1 97 ? -5.603 -3.217 4.565 1.00 83.25 97 MET A C 1
ATOM 751 O O . MET A 1 97 ? -6.540 -3.307 5.356 1.00 83.25 97 MET A O 1
ATOM 755 N N . ASP A 1 98 ? -4.935 -2.076 4.401 1.00 82.75 98 ASP A N 1
ATOM 756 C CA . ASP A 1 98 ? -5.217 -0.873 5.196 1.00 82.75 98 ASP A CA 1
ATOM 757 C C . ASP A 1 98 ? -6.652 -0.373 4.975 1.00 82.75 98 ASP A C 1
ATOM 759 O O . ASP A 1 98 ? -7.372 -0.035 5.919 1.00 82.75 98 ASP A O 1
ATOM 763 N N . ARG A 1 99 ? -7.130 -0.405 3.724 1.00 81.12 99 ARG A N 1
ATOM 764 C CA . ARG A 1 99 ? -8.526 -0.079 3.395 1.00 81.12 99 ARG A CA 1
ATOM 765 C C . ARG A 1 99 ? -9.510 -1.106 3.952 1.00 81.12 99 ARG A C 1
ATOM 767 O O . ARG A 1 99 ? -10.614 -0.725 4.341 1.00 81.12 99 ARG A O 1
ATOM 774 N N . PHE A 1 100 ? -9.151 -2.386 3.977 1.00 80.25 100 PHE A N 1
ATOM 775 C CA . PHE A 1 100 ? -9.967 -3.444 4.567 1.00 80.25 100 PHE A CA 1
ATOM 776 C C . PHE A 1 100 ? -10.088 -3.266 6.083 1.00 80.25 100 PHE A C 1
ATOM 778 O O . PHE A 1 100 ? -11.197 -3.360 6.612 1.00 80.25 100 PHE A O 1
ATOM 785 N N . ILE A 1 101 ? -8.990 -2.937 6.767 1.00 74.31 101 ILE A N 1
ATOM 786 C CA . ILE A 1 101 ? -8.978 -2.624 8.199 1.00 74.31 101 ILE A CA 1
ATOM 787 C C . ILE A 1 101 ? -9.842 -1.388 8.464 1.00 74.31 101 ILE A C 1
ATOM 789 O O . ILE A 1 101 ? -10.755 -1.435 9.286 1.00 74.31 101 ILE A O 1
ATOM 793 N N . TYR A 1 102 ? -9.652 -0.315 7.700 1.00 72.00 102 TYR A N 1
ATOM 794 C CA . TYR A 1 102 ? -10.487 0.880 7.803 1.00 72.00 102 TYR A CA 1
ATOM 795 C C . TYR A 1 102 ? -11.990 0.559 7.648 1.00 72.00 102 TYR A C 1
ATOM 797 O O . TYR A 1 102 ? -12.795 0.928 8.500 1.00 72.00 102 TYR A O 1
ATOM 805 N N . LYS A 1 103 ? -12.386 -0.188 6.607 1.00 72.81 103 LYS A N 1
ATOM 806 C CA . LYS A 1 103 ? -13.805 -0.484 6.320 1.00 72.81 103 LYS A CA 1
ATOM 807 C C . LYS A 1 103 ? -14.438 -1.501 7.271 1.00 72.81 103 LYS A C 1
ATOM 809 O O . LYS A 1 103 ? -15.618 -1.382 7.594 1.00 72.81 103 LYS A O 1
ATOM 814 N N . THR A 1 104 ? -13.685 -2.520 7.674 1.00 67.94 104 THR A N 1
ATOM 815 C CA . THR A 1 104 ? -14.221 -3.686 8.393 1.00 67.94 104 THR A CA 1
ATOM 816 C C . THR A 1 104 ? -13.921 -3.597 9.882 1.00 67.94 104 THR A C 1
ATOM 818 O O . THR A 1 104 ? -14.815 -3.782 10.702 1.00 67.94 104 THR A O 1
ATOM 821 N N . PHE A 1 105 ? -12.689 -3.255 10.254 1.00 61.00 105 PHE A N 1
ATOM 822 C CA . PHE A 1 105 ? -12.258 -3.192 11.651 1.00 61.00 105 PHE A CA 1
ATOM 823 C C . PHE A 1 105 ? -12.850 -1.983 12.388 1.00 61.00 105 PHE A C 1
ATOM 825 O O . PHE A 1 105 ? -13.262 -2.116 13.540 1.00 61.00 105 PHE A O 1
ATOM 832 N N . GLY A 1 106 ? -12.990 -0.830 11.721 1.00 57.78 106 GLY A N 1
ATOM 833 C CA . GLY A 1 106 ? -13.638 0.353 12.305 1.00 57.78 106 GLY A CA 1
ATOM 834 C C . GLY A 1 106 ? -15.130 0.170 12.608 1.00 57.78 106 GLY A C 1
ATOM 835 O O . GLY A 1 106 ? -15.661 0.815 13.505 1.00 57.78 106 GLY A O 1
ATOM 836 N N . LYS A 1 107 ? -15.810 -0.743 11.899 1.00 56.25 107 LYS A N 1
ATOM 837 C CA . LYS A 1 107 ? -17.253 -0.991 12.057 1.00 56.25 107 LYS A CA 1
ATOM 838 C C . LYS A 1 107 ? -17.597 -1.818 13.301 1.00 56.25 107 LYS A C 1
ATOM 840 O O . LYS A 1 107 ? -18.701 -1.687 13.822 1.00 56.25 107 LYS A O 1
ATOM 845 N N . TYR A 1 108 ? -16.688 -2.683 13.753 1.00 54.38 108 TYR A N 1
ATOM 846 C CA . TYR A 1 108 ? -16.960 -3.648 14.827 1.00 54.38 108 TYR A CA 1
ATOM 847 C C . TYR A 1 108 ? -16.207 -3.363 16.132 1.00 54.38 108 TYR A C 1
ATOM 849 O O . TYR A 1 108 ? -16.410 -4.088 17.102 1.00 54.38 108 TYR A O 1
ATOM 857 N N . ARG A 1 109 ? -15.360 -2.325 16.191 1.00 55.94 109 ARG A N 1
ATOM 858 C CA . ARG A 1 109 ? -14.658 -1.933 17.422 1.00 55.94 109 ARG A CA 1
ATOM 859 C C . ARG A 1 109 ? -15.607 -1.228 18.395 1.00 55.94 109 ARG A C 1
ATOM 861 O O . ARG A 1 109 ? -16.116 -0.149 18.112 1.00 55.94 109 ARG A O 1
ATOM 868 N N . SER A 1 110 ? -15.800 -1.818 19.570 1.00 47.81 110 SER A N 1
ATOM 869 C CA . SER A 1 110 ? -16.382 -1.140 20.727 1.00 47.81 110 SER A CA 1
ATOM 870 C C . SER A 1 110 ? -15.292 -0.351 21.455 1.00 47.81 110 SER A C 1
ATOM 872 O O . SER A 1 110 ? -14.323 -0.938 21.936 1.00 47.81 110 SER A O 1
ATOM 874 N N . LEU A 1 111 ? -15.445 0.970 21.543 1.00 49.75 111 LEU A N 1
ATOM 875 C CA . LEU A 1 111 ? -14.627 1.805 22.419 1.00 49.75 111 LEU A CA 1
ATOM 876 C C . LEU A 1 111 ? -15.064 1.567 23.867 1.00 49.75 111 LEU A C 1
ATOM 878 O O . LEU A 1 111 ? -16.126 2.031 24.276 1.00 49.75 111 LEU A O 1
ATOM 882 N N . THR A 1 112 ? -14.253 0.858 24.645 1.00 42.69 112 THR A N 1
ATOM 883 C CA . THR A 1 112 ? -14.341 0.922 26.108 1.00 42.69 112 THR A CA 1
ATOM 884 C C . THR A 1 112 ? -13.744 2.258 26.529 1.00 42.69 112 THR A C 1
ATOM 886 O O . THR A 1 112 ? -12.528 2.427 26.509 1.00 42.69 112 THR A O 1
ATOM 889 N N . LEU A 1 113 ? -14.600 3.234 26.834 1.00 37.78 113 LEU A N 1
ATOM 890 C CA . LEU A 1 113 ? -14.181 4.439 27.543 1.00 37.78 113 LEU A CA 1
ATOM 891 C C . LEU A 1 113 ? -13.803 3.998 28.958 1.00 37.78 113 LEU A C 1
ATOM 893 O O . LEU A 1 113 ? -14.672 3.586 29.721 1.00 37.78 113 LEU A O 1
ATOM 897 N N . ILE A 1 114 ? -12.504 3.993 29.252 1.00 42.09 114 ILE A N 1
ATOM 898 C CA . ILE A 1 114 ? -12.010 3.872 30.621 1.00 42.09 114 ILE A CA 1
ATOM 899 C C . ILE A 1 114 ? -12.081 5.295 31.178 1.00 42.09 114 ILE A C 1
ATOM 901 O O . ILE A 1 114 ? -11.308 6.147 30.739 1.00 42.09 114 ILE A O 1
ATOM 905 N N . ASP A 1 115 ? -13.076 5.551 32.025 1.00 39.16 115 ASP A N 1
ATOM 906 C CA . ASP A 1 115 ? -13.168 6.768 32.845 1.00 39.16 115 ASP A CA 1
ATOM 907 C C . ASP A 1 115 ? -12.300 6.592 34.104 1.00 39.16 115 ASP A C 1
ATOM 909 O O . ASP A 1 115 ? -12.392 5.504 34.726 1.00 39.16 115 ASP A O 1
#

Secondary structure (DSSP, 8-state):
-----------HHHHHHHHHT-------PPTT-------SSHHHHHHHHHHHHHHHHHHHHHHHHHHHHHHHHTTT-HHHHHHHHHHHHHHHHHHHHHHHIIIIIHHH-------

Radius of gyration: 24.98 Å; chains: 1; bounding box: 45×26×85 Å